Protein AF-A0A1G9EFW3-F1 (afdb_monomer_lite)

Organism: NCBI:txid633440

pLDDT: mean 70.44, std 19.55, range [28.95, 93.88]

Foldseek 3Di:
DDDPPVVVLVVVLVVLDQPPAPADWPQDDPQKTFQHDDPAWDWDDWDFDDDDPWTKIKTWTDDDFKIKMKMKTQCVPPDLCVCCCPPVVFAWDDDDDPPPDWDWTAGPVLQKIWTADPNRMIIMIGIDDPCSVVRVSRVSSIGGNDPPPPDDDDDDDD

Sequence (158 aa):
MGSNHIDDLRFIAGKLKPVNLTGAAGGHFEGLRIGYLPQGVTLWSTYTSQGGERDYRSRTWRADGKSITLTAEWLHGRPLTRWARQSLDLRLESPTPMHGEAAVHRSEDGSALVWKGRHGEGYALTAAGGLGDELDRVFAGLTPDVPGQLGGSPHGPG

Secondary structure (DSSP, 8-state):
----HHHHHHHHHHHS------SB--EEETTEEE--B-TT-EEEEEEEE-SSS--EEEEEEEETTEEEEEEEEE-TT--HHHHHHHHS---BSS----SSS--EEEBTTSSEEEEE-TTSEEEEEEEESS-GGGHHHHHHTEEE--TT----------

Radius of gyration: 16.97 Å; chains: 1; bounding box: 48×38×44 Å

Structure (mmCIF, N/CA/C/O backbone):
data_AF-A0A1G9EFW3-F1
#
_entry.id   AF-A0A1G9EFW3-F1
#
loop_
_atom_site.group_PDB
_atom_site.id
_atom_site.type_symbol
_atom_site.label_atom_id
_atom_site.label_alt_id
_atom_site.label_comp_id
_atom_site.label_asym_id
_atom_site.label_entity_id
_atom_site.label_seq_id
_atom_site.pdbx_PDB_ins_code
_atom_site.Cartn_x
_atom_site.Cartn_y
_atom_site.Cartn_z
_atom_site.occupancy
_atom_site.B_iso_or_equiv
_atom_site.auth_seq_id
_atom_site.auth_comp_id
_atom_site.auth_asym_id
_atom_site.auth_atom_id
_atom_site.pdbx_PDB_model_num
ATOM 1 N N . MET A 1 1 ? -1.640 -20.332 -29.984 1.00 34.09 1 MET A N 1
ATOM 2 C CA . MET A 1 1 ? -1.174 -21.224 -28.899 1.00 34.09 1 MET A CA 1
ATOM 3 C C . MET A 1 1 ? -0.859 -20.342 -27.705 1.00 34.09 1 MET A C 1
ATOM 5 O O . MET A 1 1 ? -0.043 -19.456 -27.861 1.00 34.09 1 MET A O 1
ATOM 9 N N . GLY A 1 2 ? -1.484 -20.423 -26.542 1.00 28.95 2 GLY A N 1
ATOM 10 C CA . GLY A 1 2 ? -2.542 -21.290 -26.045 1.00 28.95 2 GLY A CA 1
ATOM 11 C C . GLY A 1 2 ? -2.750 -20.898 -24.581 1.00 28.95 2 GLY A C 1
ATOM 12 O O . GLY A 1 2 ? -1.835 -21.055 -23.787 1.00 28.95 2 GLY A O 1
ATOM 13 N N . SER A 1 3 ? -3.886 -20.265 -24.297 1.00 38.00 3 SER A N 1
ATOM 14 C CA . SER A 1 3 ? -4.800 -20.449 -23.155 1.00 38.00 3 SER A CA 1
ATOM 15 C C . SER A 1 3 ? -4.312 -20.701 -21.712 1.00 38.00 3 SER A C 1
ATOM 17 O O . SER A 1 3 ? -5.168 -20.874 -20.859 1.00 38.00 3 SER A O 1
ATOM 19 N N . ASN A 1 4 ? -3.020 -20.649 -21.380 1.00 35.78 4 ASN A N 1
ATOM 20 C CA . ASN A 1 4 ? -2.514 -20.968 -20.031 1.00 35.78 4 ASN A CA 1
ATOM 21 C C . ASN A 1 4 ? -2.308 -19.733 -19.123 1.00 35.78 4 ASN A C 1
ATOM 23 O O . ASN A 1 4 ? -1.922 -19.868 -17.972 1.00 35.78 4 ASN A O 1
ATOM 27 N N . HIS A 1 5 ? -2.567 -18.514 -19.613 1.00 42.31 5 HIS A N 1
ATOM 28 C CA . HIS A 1 5 ? -2.186 -17.265 -18.928 1.00 42.31 5 HIS A CA 1
ATOM 29 C C . HIS A 1 5 ? -3.228 -16.676 -17.962 1.00 42.31 5 HIS A C 1
ATOM 31 O O . HIS A 1 5 ? -2.892 -15.814 -17.151 1.00 42.31 5 HIS A O 1
ATOM 37 N N . ILE A 1 6 ? -4.488 -17.111 -18.050 1.00 35.28 6 ILE A N 1
ATOM 38 C CA . ILE A 1 6 ? -5.572 -16.676 -17.150 1.00 35.28 6 ILE A CA 1
ATOM 39 C C . ILE A 1 6 ? -5.635 -17.548 -15.891 1.00 35.28 6 ILE A C 1
ATOM 41 O O . ILE A 1 6 ? -5.992 -17.053 -14.820 1.00 35.28 6 ILE A O 1
ATOM 45 N N . ASP A 1 7 ? -5.242 -18.818 -15.990 1.00 35.69 7 ASP A N 1
ATOM 46 C CA . ASP A 1 7 ? -5.292 -19.740 -14.857 1.00 35.69 7 ASP A CA 1
ATOM 47 C C . ASP A 1 7 ? -4.176 -19.489 -13.824 1.00 35.69 7 ASP A C 1
ATOM 49 O O . ASP A 1 7 ? -4.394 -19.725 -12.639 1.00 35.69 7 ASP A O 1
ATOM 53 N N . ASP A 1 8 ? -3.056 -18.859 -14.203 1.00 41.44 8 ASP A N 1
ATOM 54 C CA . ASP A 1 8 ? -1.987 -18.476 -13.261 1.00 41.44 8 ASP A CA 1
ATOM 55 C C . ASP A 1 8 ? -2.372 -17.285 -12.362 1.00 41.44 8 ASP A C 1
ATOM 57 O O . ASP A 1 8 ? -2.097 -17.277 -11.160 1.00 41.44 8 ASP A O 1
ATOM 61 N N . LEU A 1 9 ? -3.094 -16.293 -12.899 1.00 36.31 9 LEU A N 1
ATOM 62 C CA . LEU A 1 9 ? -3.670 -15.213 -12.084 1.00 36.31 9 LEU A CA 1
ATOM 63 C C . LEU A 1 9 ? -4.807 -15.731 -11.195 1.00 36.31 9 LEU A C 1
ATOM 65 O O . LEU A 1 9 ? -4.965 -15.260 -10.070 1.00 36.31 9 LEU A O 1
ATOM 69 N N . ARG A 1 10 ? -5.558 -16.741 -11.659 1.00 37.91 10 ARG A N 1
ATOM 70 C CA . ARG A 1 10 ? -6.521 -17.488 -10.837 1.00 37.91 10 ARG A CA 1
ATOM 71 C C . ARG A 1 10 ? -5.852 -18.364 -9.784 1.00 37.91 10 ARG A C 1
ATOM 73 O O . ARG A 1 10 ? -6.487 -18.615 -8.772 1.00 37.91 10 ARG A O 1
ATOM 80 N N . PHE A 1 11 ? -4.612 -18.811 -9.960 1.00 38.09 11 PHE A N 1
ATOM 81 C CA . PHE A 1 11 ? -3.880 -19.550 -8.928 1.00 38.09 11 PHE A CA 1
ATOM 82 C C . PHE A 1 11 ? -3.464 -18.625 -7.777 1.00 38.09 11 PHE A C 1
ATOM 84 O O . PHE A 1 11 ? -3.662 -18.963 -6.610 1.00 38.09 11 PHE A O 1
ATOM 91 N N . ILE A 1 12 ? -2.994 -17.414 -8.097 1.00 41.12 12 ILE A N 1
ATOM 92 C CA . ILE A 1 12 ? -2.697 -16.368 -7.105 1.00 41.12 12 ILE A CA 1
ATOM 93 C C . ILE A 1 12 ? -3.998 -15.885 -6.439 1.00 41.12 12 ILE A C 1
ATOM 95 O O . ILE A 1 12 ? -4.104 -15.894 -5.216 1.00 41.12 12 ILE A O 1
ATOM 99 N N . ALA A 1 13 ? -5.034 -15.565 -7.221 1.00 38.53 13 ALA A N 1
ATOM 100 C CA . ALA A 1 13 ? -6.341 -15.146 -6.702 1.00 38.53 13 ALA A CA 1
ATOM 101 C C . ALA A 1 13 ? -7.130 -16.281 -6.011 1.00 38.53 13 ALA A C 1
ATOM 103 O O . ALA A 1 13 ? -7.953 -16.025 -5.143 1.00 38.53 13 ALA A O 1
ATOM 104 N N . GLY A 1 14 ? -6.887 -17.543 -6.364 1.00 34.31 14 GLY A N 1
ATOM 105 C CA . GLY A 1 14 ? -7.556 -18.729 -5.816 1.00 34.31 14 GLY A CA 1
ATOM 106 C C . GLY A 1 14 ? -6.941 -19.223 -4.507 1.00 34.31 14 GLY A C 1
ATOM 107 O O . GLY A 1 14 ? -7.641 -19.834 -3.698 1.00 34.31 14 GLY A O 1
ATOM 108 N N . LYS A 1 15 ? -5.662 -18.905 -4.258 1.00 34.03 15 LYS A N 1
ATOM 109 C CA . LYS A 1 15 ? -5.047 -18.985 -2.923 1.00 34.03 15 LYS A CA 1
ATOM 110 C C . LYS A 1 15 ? -5.469 -17.822 -2.017 1.00 34.03 15 LYS A C 1
ATOM 112 O O . LYS A 1 15 ? -5.493 -17.982 -0.802 1.00 34.03 15 LYS A O 1
ATOM 117 N N . LEU A 1 16 ? -5.867 -16.693 -2.601 1.00 37.88 16 LEU A N 1
ATOM 118 C CA . LEU A 1 16 ? -6.446 -15.532 -1.922 1.00 37.88 16 LEU A CA 1
ATOM 119 C C . LEU A 1 16 ? -7.978 -15.639 -1.908 1.00 37.88 16 LEU A C 1
ATOM 121 O O . LEU A 1 16 ? -8.678 -14.826 -2.507 1.00 37.88 16 LEU A O 1
ATOM 125 N N . LYS A 1 17 ? -8.538 -16.669 -1.258 1.00 32.03 17 LYS A N 1
ATOM 126 C CA . LYS A 1 17 ? -9.996 -16.700 -1.068 1.00 32.03 17 LYS A CA 1
ATOM 127 C C . LYS A 1 17 ? -10.412 -15.436 -0.301 1.00 32.03 17 LYS A C 1
ATOM 129 O O . LYS A 1 17 ? -9.908 -15.241 0.806 1.00 32.03 17 LYS A O 1
ATOM 134 N N . PRO A 1 18 ? -11.337 -14.609 -0.828 1.00 37.34 18 PRO A N 1
ATOM 135 C CA . PRO A 1 18 ? -11.897 -13.515 -0.058 1.00 37.34 18 PRO A CA 1
ATOM 136 C C . PRO A 1 18 ? -12.618 -14.122 1.144 1.00 37.34 18 PRO A C 1
ATOM 138 O O . PRO A 1 18 ? -13.651 -14.780 1.011 1.00 37.34 18 PRO A O 1
ATOM 141 N N . VAL A 1 19 ? -12.036 -13.949 2.325 1.00 38.84 19 VAL A N 1
ATOM 142 C CA . VAL A 1 19 ? -12.670 -14.309 3.590 1.00 38.84 19 VAL A CA 1
ATOM 143 C C . VAL A 1 19 ? -13.760 -13.279 3.816 1.00 38.84 19 VAL A C 1
ATOM 145 O O . VAL A 1 19 ? -13.405 -12.209 4.271 1.00 38.84 19 VAL A O 1
ATOM 148 N N . ASN A 1 20 ? -15.019 -13.559 3.438 1.00 37.09 20 ASN A N 1
ATOM 149 C CA . ASN A 1 20 ? -16.230 -12.758 3.725 1.00 37.09 20 ASN A CA 1
ATOM 150 C C . ASN A 1 20 ? -15.923 -11.396 4.383 1.00 37.09 20 ASN A C 1
ATOM 152 O O . ASN A 1 20 ? -16.047 -11.228 5.596 1.00 37.09 20 ASN A O 1
ATOM 156 N N . LEU A 1 21 ? -15.403 -10.456 3.587 1.00 48.03 21 LEU A N 1
ATOM 157 C CA . LEU A 1 21 ? -14.853 -9.212 4.110 1.00 48.03 21 LEU A CA 1
ATOM 158 C C . LEU A 1 21 ? -16.032 -8.260 4.314 1.00 48.03 21 LEU A C 1
ATOM 160 O O . LEU A 1 21 ? -16.500 -7.629 3.369 1.00 48.03 21 LEU A O 1
ATOM 164 N N . THR A 1 22 ? -16.559 -8.182 5.535 1.00 46.19 22 THR A N 1
ATOM 165 C CA . THR A 1 22 ? -17.539 -7.160 5.924 1.00 46.19 22 THR A CA 1
ATOM 166 C C . THR A 1 22 ? -16.838 -5.801 5.996 1.00 46.19 22 THR A C 1
ATOM 168 O O . THR A 1 22 ? -16.336 -5.410 7.046 1.00 46.19 22 THR A O 1
ATOM 171 N N . GLY A 1 23 ? -16.760 -5.098 4.864 1.00 51.44 23 GLY A N 1
ATOM 172 C CA . GLY A 1 23 ? -16.189 -3.754 4.730 1.00 51.44 23 GLY A CA 1
ATOM 173 C C . GLY A 1 23 ? -16.619 -3.084 3.422 1.00 51.44 23 GLY A C 1
ATOM 174 O O . GLY A 1 23 ? -17.259 -3.710 2.577 1.00 51.44 23 GLY A O 1
ATOM 175 N N . ALA A 1 24 ? -16.305 -1.798 3.258 1.00 57.44 24 ALA A N 1
ATOM 176 C CA . ALA A 1 24 ? -16.641 -1.051 2.044 1.00 57.44 24 ALA A CA 1
ATOM 177 C C . ALA A 1 24 ? -15.570 -1.244 0.954 1.00 57.44 24 ALA A C 1
ATOM 179 O O . ALA A 1 24 ? -14.383 -1.371 1.256 1.00 57.44 24 ALA A O 1
ATOM 180 N N . ALA A 1 25 ? -15.974 -1.225 -0.320 1.00 65.88 25 ALA A N 1
ATOM 181 C CA . ALA A 1 25 ? -15.030 -1.236 -1.435 1.00 65.88 25 ALA A CA 1
ATOM 182 C C . ALA A 1 25 ? -14.275 0.105 -1.514 1.00 65.88 25 ALA A C 1
ATOM 184 O O . ALA A 1 25 ? -14.886 1.173 -1.510 1.00 65.88 25 ALA A O 1
ATOM 185 N N . GLY A 1 26 ? -12.946 0.053 -1.626 1.00 63.19 26 GLY A N 1
ATOM 186 C CA . GLY A 1 26 ? -12.069 1.228 -1.724 1.00 63.19 26 G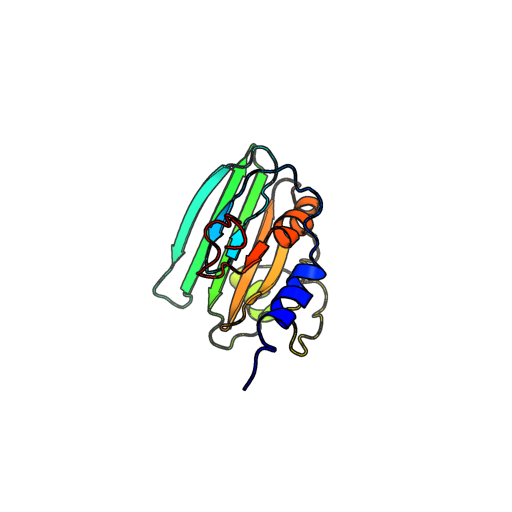LY A CA 1
ATOM 187 C C . GLY A 1 26 ? -11.883 1.780 -3.142 1.00 63.19 26 GLY A C 1
ATOM 188 O O . GLY A 1 26 ? -11.138 2.744 -3.338 1.00 63.19 26 GLY A O 1
ATOM 189 N N . GLY A 1 27 ? -12.545 1.172 -4.131 1.00 80.25 27 GLY A N 1
ATOM 190 C CA . GLY A 1 27 ? -12.466 1.549 -5.543 1.00 80.25 27 GLY A CA 1
ATOM 191 C C . GLY A 1 27 ? -11.212 1.017 -6.246 1.00 80.25 27 GLY A C 1
ATOM 192 O O . GLY A 1 27 ? -10.674 -0.022 -5.871 1.00 80.25 27 GLY A O 1
ATOM 193 N N . HIS A 1 28 ? -10.766 1.729 -7.283 1.00 83.00 28 HIS A N 1
ATOM 194 C CA . HIS A 1 28 ? -9.670 1.322 -8.173 1.00 83.00 28 HIS A CA 1
ATOM 195 C C . HIS A 1 28 ? -8.456 2.252 -8.029 1.00 83.00 28 HIS A C 1
ATOM 197 O O . HIS A 1 28 ? -8.627 3.475 -7.987 1.00 83.00 28 HIS A O 1
ATOM 203 N N . PHE A 1 29 ? -7.244 1.704 -7.948 1.00 81.94 29 PHE A N 1
ATOM 204 C CA . PHE A 1 29 ? -5.989 2.438 -7.769 1.00 81.94 29 PHE A CA 1
ATOM 205 C C . PHE A 1 29 ? -4.838 1.728 -8.492 1.00 81.94 29 PHE A C 1
ATOM 207 O O . PHE A 1 29 ? -4.515 0.600 -8.140 1.00 81.94 29 PHE A O 1
ATOM 214 N N . GLU A 1 30 ? -4.218 2.381 -9.482 1.00 80.19 30 GLU A N 1
ATOM 215 C CA . GLU A 1 30 ? -3.018 1.881 -10.185 1.00 80.19 30 GLU A CA 1
ATOM 216 C C . GLU A 1 30 ? -3.105 0.405 -10.611 1.00 80.19 30 GLU A C 1
ATOM 218 O O . GLU A 1 30 ? -2.237 -0.406 -10.289 1.00 80.19 30 GLU A O 1
ATOM 223 N N . GLY A 1 31 ? -4.198 0.039 -11.291 1.00 74.69 31 GLY A N 1
ATOM 224 C CA . GLY A 1 31 ? -4.416 -1.332 -11.759 1.00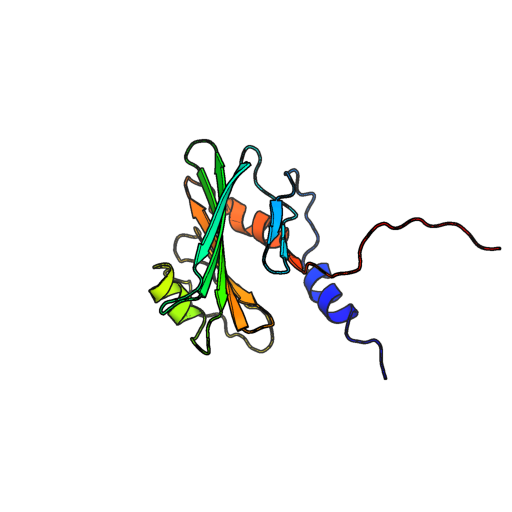 74.69 31 GLY A CA 1
ATOM 225 C C . GLY A 1 31 ? -4.784 -2.331 -10.656 1.00 74.69 31 GLY A C 1
ATOM 226 O O . GLY A 1 31 ? -4.737 -3.537 -10.890 1.00 74.69 31 GLY A O 1
ATOM 227 N N . LEU A 1 32 ? -5.151 -1.858 -9.461 1.00 79.62 32 LEU A N 1
ATOM 228 C CA . LEU A 1 32 ? -5.660 -2.665 -8.354 1.00 79.62 32 LEU A CA 1
ATOM 229 C C . LEU A 1 32 ? -7.090 -2.255 -8.000 1.00 79.62 32 LEU A C 1
ATOM 231 O O . LEU A 1 32 ? -7.390 -1.078 -7.809 1.00 79.62 32 LEU A O 1
ATOM 235 N N . ARG A 1 33 ? -7.965 -3.239 -7.826 1.00 83.56 33 ARG A N 1
ATOM 236 C CA . ARG A 1 33 ? -9.269 -3.092 -7.184 1.00 83.56 33 ARG A CA 1
ATOM 237 C C . ARG A 1 33 ? -9.133 -3.379 -5.691 1.00 83.56 33 ARG A C 1
ATOM 239 O O . ARG A 1 33 ? -8.641 -4.438 -5.302 1.00 83.56 33 ARG A O 1
ATOM 246 N N . ILE A 1 34 ? -9.623 -2.459 -4.868 1.00 84.81 34 ILE A N 1
ATOM 247 C CA . ILE A 1 34 ? -9.583 -2.521 -3.405 1.00 84.81 34 ILE A CA 1
ATOM 248 C C . ILE A 1 34 ? -10.929 -3.047 -2.903 1.00 84.81 34 ILE A C 1
ATOM 250 O O . ILE A 1 34 ? -11.914 -2.311 -2.826 1.00 84.81 34 ILE A O 1
ATOM 254 N N . GLY A 1 35 ? -10.984 -4.341 -2.601 1.00 81.50 35 GLY A N 1
ATOM 255 C CA . GLY A 1 35 ? -12.210 -5.038 -2.207 1.00 81.50 35 GLY A CA 1
ATOM 256 C C . GLY A 1 35 ? -12.610 -4.876 -0.740 1.00 81.50 35 GLY A C 1
ATOM 257 O O . GLY A 1 35 ? -13.752 -5.175 -0.408 1.00 81.50 35 GLY A O 1
ATOM 258 N N . TYR A 1 36 ? -11.706 -4.407 0.124 1.00 84.50 36 TYR A N 1
ATOM 259 C CA . TYR A 1 36 ? -11.979 -4.206 1.547 1.00 84.50 36 TYR A CA 1
ATOM 260 C C . TYR A 1 36 ? -11.250 -2.989 2.094 1.00 84.50 36 TYR A C 1
ATOM 262 O O . TYR A 1 36 ? -10.066 -2.776 1.833 1.00 84.50 36 TYR A O 1
ATOM 270 N N . LEU A 1 37 ? -11.976 -2.241 2.912 1.00 82.38 37 LEU A N 1
ATOM 271 C CA . LEU A 1 37 ? -11.465 -1.249 3.836 1.00 82.38 37 LEU A CA 1
ATOM 272 C C . LEU A 1 37 ? -12.156 -1.452 5.191 1.00 82.38 37 LEU A C 1
ATOM 274 O O . LEU A 1 37 ? -13.345 -1.800 5.205 1.00 82.38 37 LEU A O 1
ATOM 278 N N . PRO A 1 38 ? -11.456 -1.208 6.316 1.00 81.69 38 PRO A N 1
ATOM 279 C CA . PRO A 1 38 ? -12.060 -1.289 7.638 1.00 81.69 38 PRO A CA 1
ATOM 280 C C . PRO A 1 38 ? -13.296 -0.402 7.762 1.00 81.69 38 PRO A C 1
ATOM 282 O O . PRO A 1 38 ? -13.415 0.646 7.125 1.00 81.69 38 PRO A O 1
ATOM 285 N N . GLN A 1 39 ? -14.228 -0.804 8.619 1.00 77.44 39 GLN A N 1
ATOM 286 C CA . GLN A 1 39 ? -15.433 -0.020 8.840 1.00 77.44 39 GLN A CA 1
ATOM 287 C C . GLN A 1 39 ? -15.091 1.394 9.333 1.00 77.44 39 GLN A C 1
ATOM 289 O O . GLN A 1 39 ? -14.216 1.589 10.175 1.00 77.44 39 GLN A O 1
ATOM 294 N N . GLY A 1 40 ? -15.801 2.385 8.796 1.00 72.75 40 GLY A N 1
ATOM 295 C CA . GLY A 1 40 ? -15.667 3.783 9.192 1.00 72.75 40 GLY A CA 1
ATOM 296 C C . GLY A 1 40 ? -14.586 4.553 8.440 1.00 72.75 40 GLY A C 1
ATOM 297 O O . GLY A 1 40 ? -14.729 5.767 8.330 1.00 72.75 40 GLY A O 1
ATOM 298 N N . VAL A 1 41 ? -13.566 3.904 7.853 1.00 78.38 41 VAL A N 1
ATOM 299 C CA . VAL A 1 41 ? -12.586 4.649 7.045 1.00 78.38 41 VAL A CA 1
ATOM 300 C C . VAL A 1 41 ? -13.212 5.124 5.738 1.00 78.38 41 VAL A C 1
ATOM 302 O O . VAL A 1 41 ? -13.872 4.373 5.021 1.00 78.38 41 VAL A O 1
ATOM 305 N N . THR A 1 42 ? -12.990 6.392 5.415 1.00 78.69 42 THR A N 1
ATOM 306 C CA . THR A 1 42 ? -13.486 7.019 4.186 1.00 78.69 42 THR A CA 1
ATOM 307 C C . THR A 1 42 ? -12.335 7.615 3.404 1.00 78.69 42 THR A C 1
ATOM 309 O O . THR A 1 42 ? -11.272 7.896 3.963 1.00 78.69 42 THR A O 1
ATOM 312 N N . LEU A 1 43 ? -12.515 7.757 2.089 1.00 84.00 43 LEU A N 1
ATOM 313 C CA . LEU A 1 43 ? -11.497 8.353 1.234 1.00 84.00 43 LEU A CA 1
ATOM 314 C C . LEU A 1 43 ? -11.231 9.785 1.701 1.00 84.00 43 LEU A C 1
ATOM 316 O O . LEU A 1 43 ? -12.127 10.621 1.688 1.00 84.00 43 LEU A O 1
ATOM 320 N N . TRP A 1 44 ? -9.988 10.045 2.089 1.00 81.69 44 TRP A N 1
ATOM 321 C CA . TRP A 1 44 ? -9.556 11.349 2.570 1.00 81.69 44 TRP A CA 1
ATOM 322 C C . TRP A 1 44 ? -8.816 12.127 1.487 1.00 81.69 44 TRP A C 1
ATOM 324 O O . TRP A 1 44 ? -9.099 13.297 1.247 1.00 81.69 44 TRP A O 1
ATOM 334 N N . SER A 1 45 ? -7.864 11.480 0.812 1.00 80.94 45 SER A N 1
ATOM 335 C CA . SER A 1 45 ? -7.038 12.144 -0.194 1.00 80.94 45 SER A CA 1
ATOM 336 C C . SER A 1 45 ? -6.517 11.180 -1.248 1.00 80.94 45 SER A C 1
ATOM 338 O O . SER A 1 45 ? -6.232 10.017 -0.968 1.00 80.94 45 SER A O 1
ATOM 340 N N . THR A 1 46 ? -6.335 11.695 -2.460 1.00 87.00 46 THR A N 1
ATOM 341 C CA . THR A 1 46 ? -5.488 11.089 -3.492 1.00 87.00 46 THR A CA 1
ATOM 342 C C . THR A 1 46 ? -4.398 12.097 -3.829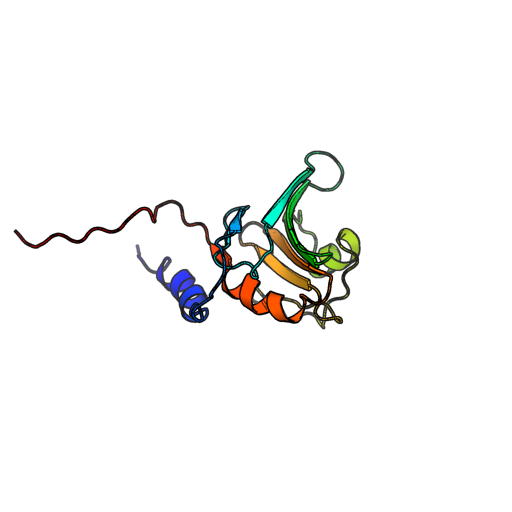 1.00 87.00 46 THR A C 1
ATOM 344 O O . THR A 1 46 ? -4.694 13.275 -4.015 1.00 87.00 46 THR A O 1
ATOM 347 N N . TYR A 1 47 ? -3.149 11.650 -3.871 1.00 82.19 47 TYR A N 1
ATOM 348 C CA . TYR A 1 47 ? -1.998 12.485 -4.181 1.00 82.19 47 TYR A CA 1
ATOM 349 C C . TYR A 1 47 ? -1.215 11.883 -5.344 1.00 82.19 47 TYR A C 1
ATOM 351 O O . TYR A 1 47 ? -1.131 10.667 -5.506 1.00 82.19 47 TYR A O 1
ATOM 359 N N . THR A 1 48 ? -0.672 12.743 -6.194 1.00 83.38 48 THR A N 1
ATOM 360 C CA . THR A 1 48 ? 0.143 12.356 -7.343 1.00 83.38 48 THR A CA 1
ATOM 361 C C . THR A 1 48 ? 1.308 13.321 -7.428 1.00 83.38 48 THR A C 1
ATOM 363 O O . THR A 1 48 ? 1.106 14.525 -7.557 1.00 83.38 48 THR A O 1
ATOM 366 N N . SER A 1 49 ? 2.517 12.782 -7.349 1.00 78.88 49 SER A N 1
ATOM 367 C CA . SER A 1 49 ? 3.753 13.491 -7.639 1.00 78.88 49 SER A CA 1
ATOM 368 C C . SER A 1 49 ? 4.258 12.992 -8.985 1.00 78.88 49 SER A C 1
ATOM 370 O O . SER A 1 49 ? 4.488 11.795 -9.157 1.00 78.88 49 SER A O 1
ATOM 372 N N . GLN A 1 50 ? 4.333 13.906 -9.949 1.00 71.06 50 GLN A N 1
ATOM 373 C CA . GLN A 1 50 ? 4.895 13.673 -11.275 1.00 71.06 50 GLN A CA 1
ATOM 374 C C . GLN A 1 50 ? 5.893 14.793 -11.553 1.00 71.06 50 GLN A C 1
ATOM 376 O O . GLN A 1 50 ? 5.527 15.968 -11.483 1.00 71.06 50 GLN A O 1
ATOM 381 N N . GLY A 1 51 ? 7.136 14.426 -11.855 1.00 55.50 51 GLY A N 1
ATOM 382 C CA . GLY A 1 51 ? 8.234 15.369 -12.063 1.00 55.50 51 GLY A CA 1
ATOM 383 C C . GLY A 1 51 ? 9.050 15.634 -10.793 1.00 55.50 51 GLY A C 1
ATOM 384 O O . GLY A 1 51 ? 8.531 16.066 -9.766 1.00 55.50 51 GLY A O 1
ATOM 385 N N . GLY A 1 52 ? 10.357 15.370 -10.883 1.00 62.22 52 GLY A N 1
ATOM 386 C CA . GLY A 1 52 ? 11.318 15.382 -9.775 1.00 62.22 52 GLY A CA 1
ATOM 387 C C . GLY A 1 52 ? 12.204 14.131 -9.810 1.00 62.22 52 GLY A C 1
ATOM 388 O O . GLY A 1 52 ? 12.324 13.487 -10.848 1.00 62.22 52 GLY A O 1
ATOM 389 N N . GLU A 1 53 ? 12.811 13.754 -8.680 1.00 66.00 53 GLU A N 1
ATOM 390 C CA . GLU A 1 53 ? 13.574 12.493 -8.558 1.00 66.00 53 GLU A CA 1
ATOM 391 C C . GLU A 1 53 ? 12.680 11.242 -8.397 1.00 66.00 53 GLU A C 1
ATOM 393 O O . GLU A 1 53 ? 13.189 10.116 -8.405 1.00 66.00 53 GLU A O 1
ATOM 398 N N . ARG A 1 54 ? 11.364 11.409 -8.182 1.00 72.19 54 ARG A N 1
ATOM 399 C CA . ARG A 1 54 ? 10.429 10.322 -7.839 1.00 72.19 54 ARG A CA 1
ATOM 400 C C . ARG A 1 54 ? 9.029 10.573 -8.402 1.00 72.19 54 ARG A C 1
ATOM 402 O O . ARG A 1 54 ? 8.415 11.578 -8.060 1.00 72.19 54 ARG A O 1
ATOM 409 N N . ASP A 1 55 ? 8.506 9.607 -9.157 1.00 82.00 55 ASP A N 1
ATOM 410 C CA . ASP A 1 55 ? 7.115 9.588 -9.619 1.00 82.00 55 ASP A CA 1
ATOM 411 C C . ASP A 1 55 ? 6.300 8.604 -8.775 1.00 82.00 55 ASP A C 1
ATOM 413 O O . ASP A 1 55 ? 6.476 7.385 -8.866 1.00 82.00 55 ASP A O 1
ATOM 417 N N . TYR A 1 56 ? 5.398 9.124 -7.942 1.00 87.19 56 TYR A N 1
ATOM 418 C CA . TYR A 1 56 ? 4.573 8.291 -7.070 1.00 87.19 56 TYR A CA 1
ATOM 419 C C . TYR A 1 56 ? 3.144 8.801 -6.953 1.00 87.19 56 TYR A C 1
ATOM 421 O O . TYR A 1 56 ? 2.836 9.984 -7.112 1.00 87.19 56 TYR A O 1
ATOM 429 N N . ARG A 1 57 ? 2.249 7.874 -6.641 1.00 88.12 57 ARG A N 1
ATOM 430 C CA . ARG A 1 57 ? 0.839 8.138 -6.387 1.00 88.12 57 ARG A CA 1
ATOM 431 C C . ARG A 1 57 ? 0.462 7.509 -5.068 1.00 88.12 57 ARG A C 1
ATOM 433 O O . ARG A 1 57 ? 0.963 6.443 -4.720 1.00 88.12 57 ARG A O 1
ATOM 440 N N . SER A 1 58 ? -0.424 8.154 -4.332 1.00 90.75 58 SER A N 1
ATOM 441 C CA . SER A 1 58 ? -0.950 7.592 -3.100 1.00 90.75 58 SER A CA 1
ATOM 442 C C . SER A 1 58 ? -2.430 7.875 -2.938 1.00 90.75 58 SER A C 1
ATOM 444 O O . SER A 1 58 ? -2.978 8.846 -3.466 1.00 90.75 58 SER A O 1
ATOM 446 N N . ARG A 1 59 ? -3.089 6.997 -2.195 1.00 92.38 59 ARG A N 1
ATOM 447 C CA . ARG A 1 59 ? -4.469 7.161 -1.770 1.00 92.38 59 ARG A CA 1
ATOM 448 C C . ARG A 1 59 ? -4.573 6.853 -0.290 1.00 92.38 59 ARG A C 1
ATOM 450 O O . ARG A 1 59 ? -4.082 5.822 0.160 1.00 92.38 59 ARG A O 1
ATOM 457 N N . THR A 1 60 ? -5.219 7.746 0.447 1.00 89.56 60 THR A N 1
ATOM 458 C CA . THR A 1 60 ? -5.349 7.657 1.899 1.00 89.56 60 THR A CA 1
ATOM 459 C C . THR A 1 60 ? -6.814 7.631 2.299 1.00 89.56 60 THR A C 1
ATOM 461 O O . THR A 1 60 ? -7.599 8.483 1.876 1.00 89.56 60 THR A O 1
ATOM 464 N N . TRP A 1 61 ? -7.155 6.689 3.172 1.00 91.88 61 TRP A N 1
ATOM 465 C CA . TRP A 1 61 ? -8.436 6.597 3.861 1.00 91.88 61 TRP A CA 1
ATOM 466 C C . TRP A 1 61 ? -8.245 6.882 5.346 1.00 91.88 61 TRP A C 1
ATOM 468 O O . TRP A 1 61 ? -7.234 6.474 5.922 1.00 91.88 61 TRP A O 1
ATOM 478 N N . ARG A 1 62 ? -9.187 7.594 5.973 1.00 87.62 62 ARG A N 1
ATOM 479 C CA . ARG A 1 62 ? -9.098 7.985 7.390 1.00 87.62 62 ARG A CA 1
ATOM 480 C C . ARG A 1 62 ? -10.422 7.851 8.130 1.00 87.62 62 ARG A C 1
ATOM 482 O O . ARG A 1 62 ? -11.483 7.983 7.526 1.00 87.62 62 ARG A O 1
ATOM 489 N N . ALA A 1 63 ? -10.316 7.623 9.438 1.00 82.44 63 ALA A N 1
ATOM 490 C CA . ALA A 1 63 ? -11.383 7.765 10.429 1.00 82.44 63 ALA A CA 1
ATOM 491 C C . ALA A 1 63 ? -10.779 7.861 11.831 1.00 82.44 63 ALA A C 1
ATOM 493 O O . ALA A 1 63 ? -9.877 7.091 12.140 1.00 82.44 63 ALA A O 1
ATOM 494 N N . ASP A 1 64 ? -11.267 8.774 12.673 1.00 84.00 64 ASP A N 1
ATOM 495 C CA . ASP A 1 64 ? -10.960 8.831 14.113 1.00 84.00 64 ASP A CA 1
ATOM 496 C C . ASP A 1 64 ? -9.468 8.692 14.471 1.00 84.00 64 ASP A C 1
ATOM 498 O O . ASP A 1 64 ? -9.070 7.875 15.300 1.00 84.00 64 ASP A O 1
ATOM 502 N N . GLY A 1 65 ? -8.606 9.460 13.795 1.00 82.06 65 GLY A N 1
ATOM 503 C CA . GLY A 1 65 ? -7.150 9.421 14.012 1.00 82.06 65 GLY A CA 1
ATOM 504 C C . GLY A 1 65 ? -6.443 8.181 13.447 1.00 82.06 65 GLY A C 1
ATOM 505 O O . GLY A 1 65 ? -5.219 8.088 13.514 1.00 82.06 65 GLY A O 1
ATOM 506 N N . LYS A 1 66 ? -7.187 7.254 12.843 1.00 87.19 66 LYS A N 1
ATOM 507 C CA . LYS A 1 66 ? -6.677 6.087 12.126 1.00 87.19 66 LYS A CA 1
ATOM 508 C C . LYS A 1 66 ? -6.575 6.385 10.641 1.00 87.19 66 LYS A C 1
ATOM 510 O O . LYS A 1 66 ? -7.383 7.131 10.077 1.00 87.19 66 LYS A O 1
ATOM 515 N N . SER A 1 67 ? -5.599 5.773 9.982 1.00 88.75 67 SER A N 1
ATOM 516 C CA . SER A 1 67 ? -5.447 5.922 8.539 1.00 88.75 67 SER A CA 1
ATOM 517 C C . SER A 1 67 ? -4.868 4.693 7.875 1.00 88.75 67 SER A C 1
ATOM 519 O O . SER A 1 67 ? -4.002 4.041 8.451 1.00 88.75 67 SER A O 1
ATOM 521 N N . ILE A 1 68 ? -5.284 4.459 6.634 1.00 92.06 68 ILE A N 1
ATOM 522 C CA . ILE A 1 68 ? -4.661 3.511 5.713 1.00 92.06 68 ILE A 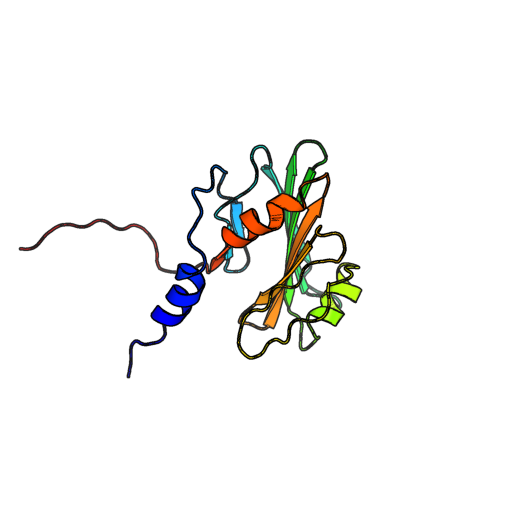CA 1
ATOM 523 C C . ILE A 1 68 ? -4.205 4.285 4.489 1.00 92.06 68 ILE A C 1
ATOM 525 O O . ILE A 1 68 ? -4.974 5.080 3.952 1.00 92.06 68 ILE A O 1
ATOM 529 N N . THR A 1 69 ? -2.973 4.067 4.042 1.00 93.88 69 THR A N 1
ATOM 530 C CA . THR A 1 69 ? -2.451 4.672 2.814 1.00 93.88 69 THR A CA 1
ATOM 531 C C . THR A 1 69 ? -1.904 3.597 1.896 1.00 93.88 69 THR A C 1
ATOM 533 O O . THR A 1 69 ? -1.078 2.792 2.309 1.00 93.88 69 THR A O 1
ATOM 536 N N . LEU A 1 70 ? -2.351 3.603 0.643 1.00 92.38 70 LEU A N 1
ATOM 537 C CA . LEU A 1 70 ? -1.771 2.809 -0.431 1.00 92.38 70 LEU A CA 1
ATOM 538 C C . LEU A 1 70 ? -0.936 3.731 -1.316 1.00 92.38 70 LEU A C 1
ATOM 540 O O . LEU A 1 70 ? -1.463 4.697 -1.865 1.00 92.38 70 LEU A O 1
ATOM 544 N N . THR A 1 71 ? 0.350 3.431 -1.452 1.00 91.88 71 THR A N 1
ATOM 545 C CA . THR A 1 71 ? 1.311 4.169 -2.275 1.00 91.88 71 THR A CA 1
ATOM 546 C C . THR A 1 71 ? 1.822 3.265 -3.387 1.00 91.88 71 THR A C 1
ATOM 548 O O . THR A 1 71 ? 2.145 2.109 -3.127 1.00 91.88 71 THR A O 1
ATOM 551 N N . ALA A 1 72 ? 1.920 3.796 -4.601 1.00 89.38 72 ALA A N 1
ATOM 552 C CA . ALA A 1 72 ? 2.548 3.164 -5.754 1.00 89.38 72 ALA A CA 1
ATOM 553 C C . ALA A 1 72 ? 3.637 4.087 -6.312 1.00 89.38 72 ALA A C 1
ATOM 555 O O . ALA A 1 72 ? 3.400 5.280 -6.501 1.00 89.38 72 ALA A O 1
ATOM 556 N N . GLU A 1 73 ? 4.819 3.544 -6.584 1.00 87.81 73 GLU A N 1
ATOM 557 C CA . GLU A 1 73 ? 5.935 4.271 -7.197 1.00 87.81 73 GLU A CA 1
ATOM 558 C C . GLU A 1 73 ? 6.634 3.402 -8.236 1.00 87.81 73 GLU A C 1
ATOM 560 O O . GLU A 1 73 ? 6.898 2.224 -7.995 1.00 87.81 73 GLU A O 1
ATOM 565 N N . TRP A 1 74 ? 7.004 3.985 -9.374 1.00 85.50 74 TRP A N 1
ATOM 566 C CA . TRP A 1 74 ? 7.855 3.293 -10.335 1.00 85.50 74 TRP A CA 1
ATOM 567 C C . TRP A 1 74 ? 9.282 3.219 -9.792 1.00 85.50 74 TRP A C 1
ATOM 569 O O . TRP A 1 74 ? 9.936 4.222 -9.502 1.00 85.50 74 TRP A O 1
ATOM 579 N N . LEU A 1 75 ? 9.800 2.000 -9.627 1.00 78.69 75 LEU A N 1
ATOM 580 C CA . LEU A 1 75 ? 11.085 1.825 -8.953 1.00 78.69 75 LEU A CA 1
ATOM 581 C C . LEU A 1 75 ? 12.277 2.252 -9.819 1.00 78.69 75 LEU A C 1
ATOM 583 O O . LEU A 1 75 ? 13.352 2.482 -9.271 1.00 78.69 75 LEU A O 1
ATOM 587 N N . HIS A 1 76 ? 12.112 2.360 -11.144 1.00 80.00 76 HIS A N 1
ATOM 588 C CA . HIS A 1 76 ? 13.175 2.700 -12.105 1.00 80.00 76 HIS A CA 1
ATOM 589 C C . HIS A 1 76 ? 14.460 1.874 -11.898 1.00 80.00 76 HIS A C 1
ATOM 591 O O . HIS A 1 76 ? 15.571 2.394 -11.874 1.00 80.00 76 HIS A O 1
ATOM 597 N N . GLY A 1 77 ? 14.307 0.563 -11.681 1.00 73.81 77 GLY A N 1
ATOM 598 C CA . GLY A 1 77 ? 15.428 -0.355 -11.436 1.00 73.81 77 GLY A CA 1
ATOM 599 C C . GLY A 1 77 ? 15.959 -0.368 -9.996 1.00 73.81 77 GLY A C 1
ATOM 600 O O . GLY A 1 77 ? 16.835 -1.175 -9.685 1.00 73.81 77 GLY A O 1
ATOM 601 N N . ARG A 1 78 ? 15.424 0.458 -9.084 1.00 78.25 78 ARG A N 1
ATOM 602 C CA . ARG A 1 78 ? 15.773 0.396 -7.657 1.00 78.25 78 ARG A CA 1
ATOM 603 C C . ARG A 1 78 ? 15.228 -0.890 -7.015 1.00 78.25 78 ARG A C 1
ATOM 605 O O . ARG A 1 78 ? 14.089 -1.275 -7.285 1.00 78.25 78 ARG A O 1
ATOM 612 N N . PRO A 1 79 ? 15.996 -1.552 -6.129 1.00 81.88 79 PRO A N 1
ATOM 613 C CA . PRO A 1 79 ? 15.477 -2.661 -5.333 1.00 81.88 79 PRO A CA 1
ATOM 614 C C . PRO A 1 79 ? 14.313 -2.216 -4.436 1.00 81.88 79 PRO A C 1
ATOM 616 O O . PRO A 1 79 ? 14.396 -1.154 -3.818 1.00 81.88 79 PRO A O 1
ATOM 619 N N . LEU A 1 80 ? 13.274 -3.051 -4.305 1.00 80.94 80 LEU A N 1
ATOM 620 C CA . LEU A 1 80 ? 12.083 -2.768 -3.486 1.00 80.94 80 LEU A CA 1
ATOM 621 C C . LEU A 1 80 ? 12.444 -2.444 -2.027 1.00 80.94 80 LEU A C 1
ATOM 623 O O . LEU A 1 80 ? 11.931 -1.488 -1.457 1.00 80.94 80 LEU A O 1
ATOM 627 N N . THR A 1 81 ? 13.377 -3.196 -1.440 1.00 80.94 81 THR A N 1
ATOM 628 C CA . THR A 1 81 ? 13.842 -2.993 -0.058 1.00 80.94 81 THR A CA 1
ATOM 629 C C . THR A 1 81 ? 14.572 -1.665 0.125 1.00 80.94 81 THR A C 1
ATOM 631 O O . THR A 1 81 ? 14.365 -0.967 1.117 1.00 80.94 81 THR A O 1
ATOM 634 N N . ARG A 1 82 ? 15.408 -1.279 -0.849 1.00 82.25 82 ARG A N 1
ATOM 635 C CA . ARG A 1 82 ? 16.089 0.021 -0.851 1.00 82.25 82 ARG A CA 1
ATOM 636 C C . ARG A 1 82 ? 15.075 1.152 -0.977 1.00 82.25 82 ARG A C 1
ATOM 638 O O . ARG A 1 82 ? 15.183 2.128 -0.241 1.00 82.25 82 ARG A O 1
ATOM 645 N N . TRP A 1 83 ? 14.103 1.005 -1.877 1.00 86.12 83 TRP A N 1
ATOM 646 C CA . TRP A 1 83 ? 13.012 1.958 -2.023 1.00 86.12 83 TRP A CA 1
ATOM 647 C C . TRP A 1 83 ? 12.249 2.116 -0.708 1.00 86.12 83 TRP A C 1
ATOM 649 O O . TRP A 1 83 ? 12.283 3.205 -0.153 1.00 86.12 83 TRP A O 1
ATOM 659 N N . ALA A 1 84 ? 11.683 1.048 -0.141 1.00 85.38 84 ALA A N 1
ATOM 660 C CA . ALA A 1 84 ? 10.890 1.114 1.090 1.00 85.38 84 ALA A CA 1
ATOM 661 C C . ALA A 1 84 ? 11.629 1.823 2.240 1.00 85.38 84 ALA A C 1
ATOM 663 O O . ALA A 1 84 ? 11.058 2.682 2.911 1.00 85.38 84 ALA A O 1
ATOM 664 N N . ARG A 1 85 ? 12.928 1.544 2.404 1.00 85.44 85 ARG A N 1
ATOM 665 C CA . ARG A 1 85 ? 13.755 2.177 3.436 1.00 85.44 85 ARG A CA 1
ATOM 666 C C . ARG A 1 85 ? 14.040 3.657 3.170 1.00 85.44 85 ARG A C 1
ATOM 668 O O . ARG A 1 85 ? 13.994 4.453 4.091 1.00 85.44 85 ARG A O 1
ATOM 675 N N . GLN A 1 86 ? 14.377 4.038 1.939 1.00 85.25 86 GLN A N 1
ATOM 676 C CA . GLN A 1 86 ? 14.769 5.424 1.623 1.00 85.25 86 GLN A CA 1
ATOM 677 C C . GLN A 1 86 ? 13.573 6.345 1.371 1.00 85.25 86 GLN A C 1
ATOM 679 O O . GLN A 1 86 ? 13.664 7.554 1.546 1.00 85.25 86 GLN A O 1
ATOM 684 N N . SER A 1 87 ? 12.473 5.773 0.895 1.00 81.56 87 SER A N 1
ATOM 685 C CA . SER A 1 87 ? 11.334 6.506 0.351 1.00 81.56 87 SER A CA 1
ATOM 686 C C . SER A 1 87 ? 10.176 6.647 1.323 1.00 81.56 87 SER A C 1
ATOM 688 O O . SER A 1 87 ? 9.415 7.606 1.202 1.00 81.56 87 SER A O 1
ATOM 690 N N . LEU A 1 88 ? 10.039 5.680 2.231 1.00 83.62 88 LEU A N 1
ATOM 691 C CA . LEU A 1 88 ? 8.941 5.567 3.189 1.00 83.62 88 LEU A CA 1
ATOM 692 C C . LEU A 1 88 ? 9.446 5.424 4.635 1.00 83.62 88 LEU A C 1
ATOM 694 O O . LEU A 1 88 ? 8.630 5.293 5.538 1.00 83.62 88 LEU A O 1
ATOM 698 N N . ASP A 1 89 ? 10.771 5.425 4.838 1.00 87.19 89 ASP A N 1
ATOM 699 C CA . ASP A 1 89 ? 11.439 5.194 6.128 1.00 87.19 89 ASP A CA 1
ATOM 700 C C . ASP A 1 89 ? 11.014 3.885 6.826 1.00 87.19 89 ASP A C 1
ATOM 702 O O . ASP A 1 89 ? 10.973 3.774 8.048 1.00 87.19 89 ASP A O 1
ATOM 706 N N . LEU A 1 90 ? 10.684 2.855 6.036 1.00 85.56 90 LEU A N 1
ATOM 707 C CA . LEU A 1 90 ? 10.229 1.569 6.561 1.00 85.56 90 LEU A CA 1
ATOM 708 C C . LEU A 1 90 ? 11.406 0.627 6.828 1.00 85.56 90 LEU A C 1
ATOM 710 O O . LEU A 1 90 ? 12.269 0.406 5.969 1.00 85.56 90 LEU A O 1
ATOM 714 N N . ARG A 1 91 ? 11.399 -0.006 8.003 1.00 84.44 91 ARG A N 1
ATOM 715 C CA . ARG A 1 91 ? 12.245 -1.167 8.309 1.00 84.44 91 ARG A CA 1
ATOM 716 C C . ARG A 1 91 ? 11.465 -2.425 7.999 1.00 84.44 91 ARG A C 1
ATOM 718 O O . ARG A 1 91 ? 10.442 -2.662 8.624 1.00 84.44 91 ARG A O 1
ATOM 725 N N . LEU A 1 92 ? 11.927 -3.192 7.021 1.00 79.50 92 LEU A N 1
ATOM 726 C CA . LEU A 1 92 ? 11.278 -4.436 6.624 1.00 79.50 92 LEU A CA 1
ATOM 727 C C . LEU A 1 92 ? 11.839 -5.606 7.427 1.00 79.50 92 LEU A C 1
ATOM 729 O O . LEU A 1 92 ? 13.051 -5.676 7.648 1.00 79.50 92 LEU A O 1
ATOM 733 N N . GLU A 1 93 ? 10.970 -6.547 7.786 1.00 71.00 93 GLU A N 1
ATOM 734 C CA . GLU A 1 93 ? 11.388 -7.892 8.160 1.00 71.00 93 GLU A CA 1
ATOM 735 C C . GLU A 1 93 ? 12.233 -8.493 7.024 1.00 71.00 93 GLU A C 1
ATOM 737 O O . GLU A 1 93 ? 12.120 -8.093 5.858 1.00 71.00 93 GLU A O 1
ATOM 742 N N . SER A 1 94 ? 13.151 -9.399 7.381 1.00 56.47 94 SER A N 1
ATOM 743 C CA . SER A 1 94 ? 14.226 -9.871 6.495 1.00 56.47 94 SER A CA 1
ATOM 744 C C . SER A 1 94 ? 13.744 -10.199 5.074 1.00 56.47 94 SER A C 1
ATOM 746 O O . SER A 1 94 ? 12.640 -10.711 4.893 1.00 56.47 94 SER A O 1
ATOM 748 N N . PRO A 1 95 ? 14.554 -9.909 4.039 1.00 53.31 95 PRO A N 1
ATOM 749 C CA . PRO A 1 95 ? 14.104 -10.005 2.660 1.00 53.31 95 PRO A CA 1
ATOM 750 C C . PRO A 1 95 ? 13.724 -11.445 2.295 1.00 53.31 95 PRO A C 1
ATOM 752 O O . PRO A 1 95 ? 14.595 -12.290 2.097 1.00 53.31 95 PRO A O 1
ATOM 755 N N . THR A 1 96 ? 12.426 -11.711 2.146 1.00 51.00 96 THR A N 1
ATOM 756 C CA . THR A 1 96 ? 11.927 -12.915 1.477 1.00 51.00 96 THR A CA 1
ATOM 757 C C . THR A 1 96 ? 12.411 -12.898 0.020 1.00 51.00 96 THR A C 1
ATOM 759 O O . THR A 1 96 ? 12.151 -11.921 -0.690 1.00 51.00 96 THR A O 1
ATOM 762 N N . PRO A 1 97 ? 13.157 -13.912 -0.451 1.00 45.47 97 PRO A N 1
ATOM 763 C CA . PRO A 1 97 ? 13.696 -13.911 -1.806 1.00 45.47 97 PRO A CA 1
ATOM 764 C C . PRO A 1 97 ? 12.578 -13.937 -2.859 1.00 45.47 97 PRO A C 1
ATOM 766 O O . PRO A 1 97 ? 11.710 -14.806 -2.855 1.00 45.47 97 PRO A O 1
ATOM 769 N N . MET A 1 98 ? 12.626 -12.980 -3.789 1.00 50.22 98 MET A N 1
ATOM 770 C CA . MET A 1 98 ? 11.675 -12.833 -4.896 1.00 50.22 98 MET A CA 1
ATOM 771 C C . MET A 1 98 ? 12.095 -13.687 -6.099 1.00 50.22 98 MET A C 1
ATOM 773 O O . MET A 1 98 ? 12.606 -13.171 -7.095 1.00 50.22 98 MET A O 1
ATOM 777 N N . HIS A 1 99 ? 11.905 -15.002 -6.028 1.00 46.00 99 HIS A N 1
ATOM 778 C CA . HIS A 1 99 ? 12.067 -15.865 -7.201 1.00 46.00 99 HIS A CA 1
ATOM 779 C C . HIS A 1 99 ? 10.759 -15.924 -7.994 1.00 46.00 99 HIS A C 1
ATOM 781 O O . HIS A 1 99 ? 9.929 -16.793 -7.766 1.00 46.00 99 HIS A O 1
ATOM 787 N N . GLY A 1 100 ? 10.558 -14.979 -8.916 1.00 43.31 100 GLY A N 1
ATOM 788 C CA . GLY A 1 100 ? 9.454 -15.028 -9.889 1.00 43.31 100 GLY A CA 1
ATOM 789 C C . GLY A 1 100 ? 8.038 -14.786 -9.340 1.00 43.31 100 GLY A C 1
ATOM 790 O O . GLY A 1 100 ? 7.125 -14.604 -10.139 1.00 43.31 100 GLY A O 1
ATOM 791 N N . GLU A 1 101 ? 7.852 -14.712 -8.019 1.00 49.72 101 GLU A N 1
ATOM 792 C CA . GLU A 1 101 ? 6.579 -14.405 -7.355 1.00 49.72 101 GLU A CA 1
ATOM 793 C C . GLU A 1 101 ? 6.604 -13.033 -6.655 1.00 49.72 101 GLU A C 1
ATOM 795 O O . GLU A 1 101 ? 7.653 -12.527 -6.240 1.00 49.72 101 GLU A O 1
ATOM 800 N N . ALA A 1 102 ? 5.425 -12.417 -6.520 1.00 58.56 102 ALA A N 1
ATOM 801 C CA . ALA A 1 102 ? 5.233 -11.202 -5.735 1.00 58.56 102 ALA A CA 1
ATOM 802 C C . ALA A 1 102 ? 5.417 -11.521 -4.241 1.00 58.56 102 ALA A C 1
ATOM 804 O O . ALA A 1 102 ? 4.472 -11.919 -3.565 1.00 58.56 102 ALA A O 1
ATOM 805 N N . ALA A 1 103 ? 6.637 -11.371 -3.722 1.00 65.12 103 ALA A N 1
ATOM 806 C CA . ALA A 1 103 ? 6.864 -11.456 -2.284 1.00 65.12 103 ALA A CA 1
ATOM 807 C C . ALA A 1 103 ? 6.325 -10.192 -1.597 1.00 65.12 103 ALA A C 1
ATOM 809 O O . ALA A 1 103 ? 6.582 -9.068 -2.044 1.00 65.12 103 ALA A O 1
ATOM 810 N N . VAL A 1 104 ? 5.581 -10.395 -0.512 1.00 75.31 104 VAL A N 1
ATOM 811 C CA . VAL A 1 104 ? 5.113 -9.334 0.383 1.00 75.31 104 VAL A CA 1
ATOM 812 C C . VAL A 1 104 ? 6.079 -9.260 1.556 1.00 75.31 104 VAL A C 1
ATOM 814 O O . VAL A 1 104 ? 6.370 -10.275 2.186 1.00 75.31 104 VAL A O 1
ATOM 817 N N . HIS A 1 105 ? 6.579 -8.066 1.847 1.00 82.06 105 HIS A N 1
ATOM 818 C CA . HIS A 1 105 ? 7.430 -7.798 2.998 1.00 82.06 105 HIS A CA 1
ATOM 819 C C . HIS A 1 105 ? 6.655 -6.982 4.017 1.00 82.06 105 HIS A C 1
ATOM 821 O O . HIS A 1 105 ? 6.054 -5.964 3.671 1.00 82.06 105 HIS A O 1
ATOM 827 N N . ARG A 1 106 ? 6.707 -7.405 5.275 1.00 85.25 106 ARG A N 1
ATOM 828 C CA . ARG A 1 106 ? 6.129 -6.659 6.386 1.00 85.25 106 ARG A CA 1
ATOM 829 C C . ARG A 1 106 ? 7.155 -5.701 6.968 1.00 85.25 106 ARG A C 1
ATOM 831 O O . ARG A 1 106 ? 8.350 -5.994 6.930 1.00 85.25 106 ARG A O 1
ATOM 838 N N . SER A 1 107 ? 6.715 -4.563 7.488 1.00 88.19 107 SER A N 1
ATOM 839 C CA . SER A 1 107 ? 7.563 -3.782 8.382 1.00 88.19 107 SER A CA 1
ATOM 840 C C . SER A 1 107 ? 7.733 -4.483 9.730 1.00 88.19 107 SER A C 1
ATOM 842 O O . SER A 1 107 ? 6.871 -5.246 10.156 1.00 88.19 107 SER A O 1
ATOM 844 N N . GLU A 1 108 ? 8.840 -4.205 10.410 1.00 86.12 108 GLU A N 1
ATOM 845 C CA . GLU A 1 108 ? 9.194 -4.789 11.713 1.00 86.12 108 GLU A CA 1
ATOM 846 C C . GLU A 1 108 ? 8.135 -4.519 12.800 1.00 86.12 108 GLU A C 1
ATOM 848 O O . GLU A 1 108 ? 7.904 -5.340 13.678 1.00 86.12 108 GLU A O 1
ATOM 853 N N . ASP A 1 109 ? 7.455 -3.376 12.720 1.00 86.06 109 ASP A N 1
ATOM 854 C CA . ASP A 1 109 ? 6.376 -2.974 13.628 1.00 86.06 109 ASP A CA 1
ATOM 855 C C . ASP A 1 109 ? 4.981 -3.453 13.178 1.00 86.06 109 ASP A C 1
ATOM 857 O O . ASP A 1 109 ? 3.974 -3.114 13.798 1.00 86.06 109 ASP A O 1
ATOM 861 N N . GLY A 1 110 ? 4.899 -4.196 12.070 1.00 84.75 110 GLY A N 1
ATOM 862 C CA . GLY A 1 110 ? 3.646 -4.684 11.501 1.00 84.75 110 GLY A CA 1
ATOM 863 C C . GLY A 1 110 ? 2.738 -3.602 10.907 1.00 84.75 110 GLY A C 1
ATOM 864 O O . GLY A 1 110 ? 1.611 -3.922 10.535 1.00 84.75 110 GLY A O 1
ATOM 865 N N . SER A 1 111 ? 3.192 -2.347 10.805 1.00 90.00 111 SER A N 1
ATOM 866 C CA . SER A 1 111 ? 2.396 -1.201 10.340 1.00 90.00 111 SER A CA 1
ATOM 867 C C . SER A 1 111 ? 2.410 -0.986 8.823 1.00 90.00 111 SER A C 1
ATOM 869 O O . SER A 1 111 ? 1.702 -0.111 8.313 1.00 90.00 111 SER A O 1
ATOM 871 N N . ALA A 1 112 ? 3.172 -1.785 8.077 1.00 91.31 112 ALA A N 1
ATOM 872 C CA . ALA A 1 112 ? 3.233 -1.711 6.628 1.00 91.31 112 ALA A CA 1
ATOM 873 C C . ALA A 1 112 ? 3.426 -3.075 5.958 1.00 91.31 112 ALA A C 1
ATOM 875 O O . ALA A 1 112 ? 4.099 -3.967 6.475 1.00 91.31 112 ALA A O 1
ATOM 876 N N . LEU A 1 113 ? 2.882 -3.191 4.748 1.00 88.50 113 LEU A N 1
ATOM 877 C CA . LEU A 1 113 ? 3.157 -4.259 3.792 1.00 88.50 113 LEU A CA 1
ATOM 878 C C . LEU A 1 113 ? 3.683 -3.633 2.502 1.00 88.50 113 LEU A C 1
ATOM 880 O O . LEU A 1 113 ? 3.088 -2.683 1.994 1.00 88.50 113 LEU A O 1
ATOM 884 N N . VAL A 1 114 ? 4.769 -4.164 1.945 1.00 88.25 114 VAL A N 1
ATOM 885 C CA . VAL A 1 114 ? 5.317 -3.720 0.658 1.00 88.25 114 VAL A CA 1
ATOM 886 C C . VAL A 1 114 ? 5.504 -4.888 -0.295 1.00 88.25 114 VAL A C 1
ATOM 888 O O . VAL A 1 114 ? 5.890 -5.980 0.112 1.00 88.25 114 VAL A O 1
ATOM 891 N N . TRP A 1 115 ? 5.241 -4.670 -1.576 1.00 87.00 115 TRP A N 1
ATOM 892 C CA . TRP A 1 115 ? 5.396 -5.694 -2.607 1.00 87.00 115 TRP A CA 1
ATOM 893 C C . TRP A 1 115 ? 5.721 -5.054 -3.950 1.00 87.00 115 TRP A C 1
ATOM 895 O O . TRP A 1 115 ? 5.488 -3.865 -4.175 1.00 87.00 115 TRP A O 1
ATOM 905 N N . LYS A 1 116 ? 6.273 -5.852 -4.862 1.00 82.06 116 LYS A N 1
ATOM 906 C CA . LYS A 1 116 ? 6.554 -5.403 -6.224 1.00 82.06 116 LYS A CA 1
ATOM 907 C C . LYS A 1 116 ? 5.380 -5.730 -7.145 1.00 82.06 116 LYS A C 1
ATOM 909 O O . LYS A 1 116 ? 4.898 -6.861 -7.167 1.00 82.06 116 LYS A O 1
ATOM 914 N N . GLY A 1 117 ? 4.961 -4.740 -7.921 1.00 73.56 117 GLY A N 1
ATOM 915 C CA . GLY A 1 117 ? 4.039 -4.861 -9.040 1.00 73.56 117 GLY A CA 1
ATOM 916 C C . GLY A 1 117 ? 4.652 -5.526 -10.268 1.00 73.56 117 GLY A C 1
ATOM 917 O O . GLY A 1 117 ? 5.871 -5.677 -10.396 1.00 73.56 117 GLY A O 1
ATOM 918 N N . ARG A 1 118 ? 3.787 -5.903 -11.213 1.00 65.31 118 ARG A N 1
ATOM 919 C CA . ARG A 1 118 ? 4.173 -6.602 -12.446 1.00 65.31 118 ARG A CA 1
ATOM 920 C C . ARG A 1 118 ? 4.949 -5.719 -13.431 1.00 65.31 118 ARG A C 1
ATOM 922 O O . ARG A 1 118 ? 5.749 -6.261 -14.190 1.00 65.31 118 ARG A O 1
ATOM 929 N N . HIS A 1 119 ? 4.768 -4.397 -13.419 1.00 68.94 119 HIS A N 1
ATOM 930 C CA . HIS A 1 119 ? 5.420 -3.474 -14.358 1.00 68.94 119 HIS A CA 1
ATOM 931 C C . HIS A 1 119 ? 6.556 -2.672 -13.704 1.00 68.94 119 HIS A C 1
ATOM 933 O O . HIS A 1 119 ? 6.968 -1.625 -14.200 1.00 68.94 119 HIS A O 1
ATOM 939 N N . GLY A 1 120 ? 7.126 -3.200 -12.616 1.00 74.75 120 GLY A N 1
ATOM 940 C CA . GLY A 1 120 ? 8.253 -2.576 -11.926 1.00 74.75 120 GLY A CA 1
ATOM 941 C C . GLY A 1 120 ? 7.853 -1.514 -10.904 1.00 74.75 120 GLY A C 1
ATOM 942 O O . GLY A 1 120 ? 8.733 -0.811 -10.405 1.00 74.75 120 GLY A O 1
ATOM 943 N N . GLU A 1 121 ? 6.569 -1.417 -10.568 1.00 80.75 121 GLU A N 1
ATOM 944 C CA . GLU A 1 121 ? 6.077 -0.607 -9.461 1.00 80.75 121 GLU A CA 1
ATOM 945 C C . GLU A 1 121 ? 6.446 -1.233 -8.112 1.00 80.75 121 GLU A C 1
ATOM 947 O O . GLU A 1 121 ? 6.479 -2.453 -7.952 1.00 80.75 121 GLU A O 1
ATOM 952 N N . GLY A 1 122 ? 6.717 -0.396 -7.122 1.00 86.44 122 GLY A N 1
ATOM 953 C CA . GLY A 1 122 ? 6.691 -0.752 -5.715 1.00 86.44 122 GLY A CA 1
ATOM 954 C C . GLY A 1 122 ? 5.382 -0.261 -5.130 1.00 86.44 122 GLY A C 1
ATOM 955 O O . GLY A 1 122 ? 5.030 0.907 -5.296 1.00 86.44 122 GLY A O 1
ATOM 956 N N . TYR A 1 123 ? 4.671 -1.149 -4.451 1.00 88.88 123 TYR A N 1
ATOM 957 C CA . TYR A 1 123 ? 3.491 -0.801 -3.684 1.00 88.88 123 TYR A CA 1
ATOM 958 C C . TYR A 1 123 ? 3.808 -0.870 -2.197 1.00 88.88 123 TYR A C 1
ATOM 960 O O . TYR A 1 123 ? 4.549 -1.749 -1.749 1.00 88.88 123 TYR A O 1
ATOM 968 N N . ALA A 1 124 ? 3.230 0.052 -1.438 1.00 91.56 124 ALA A N 1
ATOM 969 C CA . ALA A 1 124 ? 3.255 0.045 0.013 1.00 91.56 124 ALA A CA 1
ATOM 970 C C . ALA A 1 124 ? 1.862 0.342 0.553 1.00 91.56 124 ALA A C 1
ATOM 972 O O . ALA A 1 124 ? 1.267 1.364 0.215 1.00 91.56 124 ALA A O 1
ATOM 973 N N . LEU A 1 125 ? 1.367 -0.540 1.410 1.00 91.50 125 LEU A N 1
ATOM 974 C CA . LEU A 1 125 ? 0.160 -0.346 2.191 1.00 91.50 125 LEU A CA 1
ATOM 975 C C . LEU A 1 125 ? 0.576 -0.085 3.636 1.00 91.50 125 LEU A C 1
ATOM 977 O O . LEU A 1 125 ? 1.141 -0.969 4.271 1.00 91.50 125 LEU A O 1
ATOM 981 N N . THR A 1 126 ? 0.315 1.114 4.142 1.00 93.50 126 THR A N 1
ATOM 982 C CA . THR A 1 126 ? 0.656 1.515 5.511 1.00 93.50 126 THR A CA 1
ATOM 983 C C . THR A 1 126 ? -0.601 1.773 6.329 1.00 93.50 126 THR A C 1
ATOM 985 O O . THR A 1 126 ? -1.608 2.263 5.809 1.00 93.50 126 THR A O 1
ATOM 988 N N . ALA A 1 127 ? -0.545 1.452 7.617 1.00 91.25 127 ALA A N 1
ATOM 989 C CA . ALA A 1 127 ? -1.617 1.660 8.575 1.00 91.25 127 ALA A CA 1
ATOM 990 C C . ALA A 1 127 ? -1.107 2.416 9.807 1.00 91.25 127 ALA A C 1
ATOM 992 O O . ALA A 1 127 ? -0.020 2.159 10.309 1.00 91.25 127 ALA A O 1
ATOM 993 N N . ALA A 1 128 ? -1.925 3.328 10.327 1.00 89.81 128 ALA A N 1
ATOM 994 C CA . ALA A 1 128 ? -1.647 4.076 11.550 1.00 89.81 128 ALA A CA 1
ATOM 995 C C . ALA A 1 128 ? -2.873 4.101 12.472 1.00 89.81 128 ALA A C 1
ATOM 997 O O . ALA A 1 128 ? -4.007 3.920 12.018 1.00 89.81 128 ALA A O 1
ATOM 998 N N . GLY A 1 129 ? -2.645 4.339 13.768 1.00 84.94 129 GLY A N 1
ATOM 999 C CA . GLY A 1 129 ? -3.711 4.406 14.776 1.00 84.94 129 GLY A CA 1
ATOM 1000 C C . GLY A 1 129 ? -4.277 3.037 15.179 1.00 84.94 129 GLY A C 1
ATOM 1001 O O . GLY A 1 129 ? -5.475 2.914 15.421 1.00 84.94 129 GLY A O 1
ATOM 1002 N N . GLY A 1 130 ? -3.432 1.997 15.218 1.00 82.62 130 GLY A N 1
ATOM 1003 C CA . GLY A 1 130 ? -3.826 0.645 15.647 1.00 82.62 130 GLY A CA 1
ATOM 1004 C C . GLY A 1 130 ? -4.490 -0.213 14.564 1.00 82.62 130 GLY A C 1
ATOM 1005 O O . GLY A 1 130 ? -5.166 -1.180 14.887 1.00 82.62 130 GLY A O 1
ATOM 1006 N N . LEU A 1 131 ? -4.320 0.134 13.283 1.00 84.69 131 LEU A N 1
ATOM 1007 C CA . LEU A 1 131 ? -4.837 -0.636 12.140 1.00 84.69 131 LEU A CA 1
ATOM 1008 C C . LEU A 1 131 ? -3.817 -1.635 11.549 1.00 84.69 131 LEU A C 1
ATOM 1010 O O . LEU A 1 131 ? -4.063 -2.177 10.476 1.00 84.69 131 LEU A O 1
ATOM 1014 N N . GLY A 1 132 ? -2.680 -1.884 12.210 1.00 83.62 132 GLY A N 1
ATOM 1015 C CA . GLY A 1 132 ? -1.643 -2.803 11.705 1.00 83.62 132 GLY A CA 1
ATOM 1016 C C . GLY A 1 132 ? -2.175 -4.218 11.441 1.00 83.62 132 GLY A C 1
ATOM 1017 O O . GLY A 1 132 ? -1.947 -4.779 10.372 1.00 83.62 132 GLY A O 1
ATOM 1018 N N . ASP A 1 133 ? -3.004 -4.739 12.348 1.00 83.19 133 ASP A N 1
ATOM 1019 C CA . ASP A 1 133 ? -3.621 -6.072 12.228 1.00 83.19 133 ASP A CA 1
ATOM 1020 C C . ASP A 1 133 ? -4.702 -6.157 11.130 1.00 83.19 133 ASP A C 1
ATOM 1022 O O . ASP A 1 133 ? -5.160 -7.241 10.760 1.00 83.19 133 ASP A O 1
ATOM 1026 N N . GLU A 1 134 ? -5.144 -5.014 10.594 1.00 83.06 134 GLU A N 1
ATOM 1027 C CA . GLU A 1 134 ? -6.096 -4.949 9.479 1.00 83.06 134 GLU A CA 1
ATOM 1028 C C . GLU A 1 134 ? -5.394 -5.014 8.116 1.00 83.06 134 GLU A C 1
ATOM 1030 O O . GLU A 1 134 ? -6.049 -5.271 7.102 1.00 83.06 134 GLU A O 1
ATOM 1035 N N . LEU A 1 135 ? -4.071 -4.816 8.066 1.00 84.81 135 LEU A N 1
ATOM 1036 C CA . LEU A 1 135 ? -3.328 -4.742 6.809 1.00 84.81 135 LEU A CA 1
ATOM 1037 C C . LEU A 1 135 ? -3.424 -6.019 5.985 1.00 84.81 135 LEU A C 1
ATOM 1039 O O . LEU A 1 135 ? -3.620 -5.919 4.779 1.00 84.81 135 LEU A O 1
ATOM 1043 N N . ASP A 1 136 ? -3.359 -7.200 6.604 1.00 83.00 136 ASP A N 1
ATOM 1044 C CA . ASP A 1 136 ? -3.472 -8.467 5.868 1.00 83.00 136 ASP A CA 1
ATOM 1045 C C . ASP A 1 136 ? -4.854 -8.630 5.230 1.00 83.00 136 ASP A C 1
ATOM 1047 O O . ASP A 1 136 ? -4.970 -9.143 4.119 1.00 83.00 136 ASP A O 1
ATOM 1051 N N . ARG A 1 137 ? -5.912 -8.152 5.897 1.00 82.25 137 ARG A N 1
ATOM 1052 C CA . ARG A 1 137 ? -7.282 -8.199 5.366 1.00 82.25 137 ARG A CA 1
ATOM 1053 C C . ARG A 1 137 ? -7.479 -7.213 4.221 1.00 82.25 137 ARG A C 1
ATOM 1055 O O . ARG A 1 137 ? -8.086 -7.565 3.212 1.00 82.25 137 ARG A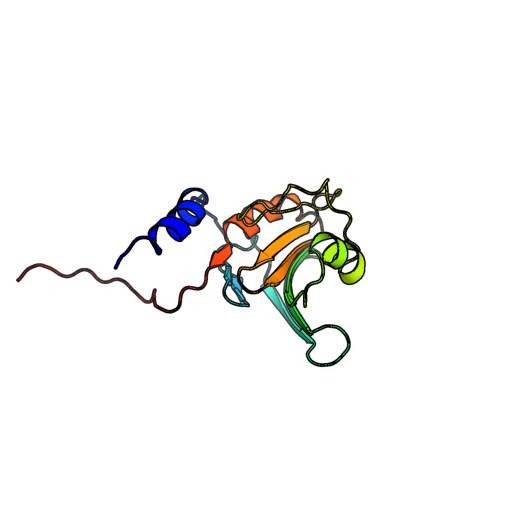 O 1
ATOM 1062 N N . VAL A 1 138 ? -6.934 -6.002 4.342 1.00 84.06 138 VAL A N 1
ATOM 1063 C CA . VAL A 1 138 ? -6.939 -5.011 3.251 1.00 84.06 138 VAL A CA 1
ATOM 1064 C C . VAL A 1 138 ? -6.127 -5.512 2.070 1.00 84.06 138 VAL A C 1
ATOM 1066 O O . VAL A 1 138 ? -6.619 -5.476 0.945 1.00 84.06 138 VAL A O 1
ATOM 1069 N N . PHE A 1 139 ? -4.942 -6.059 2.327 1.00 84.19 139 PHE A N 1
ATOM 1070 C CA . PHE A 1 139 ? -4.082 -6.649 1.314 1.00 84.19 139 PHE A CA 1
ATOM 1071 C C . PHE A 1 139 ? -4.749 -7.839 0.608 1.00 84.19 139 PHE A C 1
ATOM 1073 O O . PHE A 1 139 ? -4.766 -7.877 -0.618 1.00 84.19 139 PHE A O 1
ATOM 1080 N N . ALA A 1 140 ? -5.383 -8.758 1.343 1.00 79.56 140 ALA A N 1
ATOM 1081 C CA . ALA A 1 140 ? -6.139 -9.876 0.768 1.00 79.56 140 ALA A CA 1
ATOM 1082 C C . ALA A 1 140 ? -7.351 -9.423 -0.069 1.00 79.56 140 ALA A C 1
ATOM 1084 O O . ALA A 1 140 ? -7.801 -10.144 -0.959 1.00 79.56 140 ALA A O 1
ATOM 1085 N N . GLY A 1 141 ? -7.882 -8.228 0.203 1.00 77.06 141 GLY A N 1
ATOM 1086 C CA . GLY A 1 141 ? -8.916 -7.588 -0.604 1.00 77.06 141 GLY A CA 1
ATOM 1087 C C . GLY A 1 141 ? -8.395 -6.929 -1.887 1.00 77.06 141 GLY 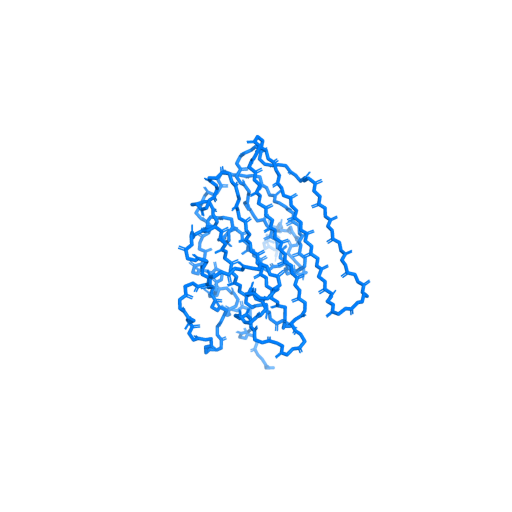A C 1
ATOM 1088 O O . GLY A 1 141 ? -9.213 -6.549 -2.730 1.00 77.06 141 GLY A O 1
ATOM 1089 N N . LEU A 1 142 ? -7.077 -6.773 -2.061 1.00 81.19 142 LEU A N 1
ATOM 1090 C CA . LEU A 1 142 ? -6.491 -6.217 -3.279 1.00 81.19 142 LEU A CA 1
ATOM 1091 C C . LEU A 1 142 ? -6.504 -7.267 -4.387 1.00 81.19 142 LEU A C 1
ATOM 1093 O O . LEU A 1 142 ? -5.959 -8.360 -4.260 1.00 81.19 142 LEU A O 1
ATOM 1097 N N . THR A 1 143 ? -7.116 -6.915 -5.510 1.00 76.38 143 THR A N 1
ATOM 1098 C CA . THR A 1 143 ? -7.180 -7.776 -6.694 1.00 76.38 143 THR A CA 1
ATOM 1099 C C . THR A 1 143 ? -6.717 -6.997 -7.916 1.00 76.38 143 THR A C 1
ATOM 1101 O O . THR A 1 143 ? -6.966 -5.795 -7.970 1.00 76.38 143 THR A O 1
ATOM 1104 N N . PRO A 1 144 ? -6.053 -7.626 -8.900 1.00 71.31 144 PRO A N 1
ATOM 1105 C CA . PRO A 1 144 ? -5.750 -6.962 -10.160 1.00 71.31 144 PRO A CA 1
ATOM 1106 C C . PRO A 1 144 ? -7.025 -6.406 -10.794 1.00 71.31 144 PRO A C 1
ATOM 1108 O O . PRO A 1 144 ? -8.045 -7.094 -10.873 1.00 71.31 144 PRO A O 1
ATOM 1111 N N . ASP A 1 145 ? -6.961 -5.162 -11.241 1.00 66.81 145 ASP A N 1
ATOM 1112 C CA . ASP A 1 145 ? -8.017 -4.522 -12.003 1.00 66.81 145 ASP A CA 1
ATOM 1113 C C . ASP A 1 145 ? -7.913 -4.990 -13.455 1.00 66.81 145 ASP A C 1
ATOM 1115 O O . ASP A 1 145 ? -7.139 -4.458 -14.249 1.00 66.81 145 ASP A O 1
ATOM 1119 N N . VAL A 1 146 ? -8.611 -6.078 -13.779 1.00 57.19 146 VAL A N 1
ATOM 1120 C CA . VAL A 1 146 ? -8.630 -6.631 -15.136 1.00 57.19 146 VAL A CA 1
ATOM 1121 C C . VAL A 1 146 ? -9.652 -5.840 -15.961 1.00 57.19 146 VAL A C 1
ATOM 1123 O O . VAL A 1 146 ? -10.849 -5.918 -15.661 1.00 57.19 146 VAL A O 1
ATOM 1126 N N . PRO A 1 147 ? -9.247 -5.125 -17.029 1.00 41.75 147 PRO A N 1
ATOM 1127 C CA . PRO A 1 147 ? -10.207 -4.513 -17.937 1.00 41.75 147 PRO A CA 1
ATOM 1128 C C . PRO A 1 147 ? -10.989 -5.633 -18.636 1.00 41.75 147 PRO A C 1
ATOM 1130 O O . PRO A 1 147 ? -10.415 -6.400 -19.407 1.00 41.75 147 PRO A O 1
ATOM 1133 N N . GLY A 1 148 ? -12.287 -5.758 -18.341 1.00 42.03 148 GLY A N 1
ATOM 1134 C CA . GLY A 1 148 ? -13.171 -6.723 -19.009 1.00 42.03 148 GLY A CA 1
ATOM 1135 C C . GLY A 1 148 ? -14.153 -7.489 -18.122 1.00 42.03 148 GLY A C 1
ATOM 1136 O O . GLY A 1 148 ? -14.990 -8.204 -18.659 1.00 42.03 148 GLY A O 1
ATOM 1137 N N . GLN A 1 149 ? -14.119 -7.341 -16.795 1.00 40.94 149 GLN A N 1
ATOM 1138 C CA . GLN A 1 149 ? -15.075 -8.021 -15.909 1.00 40.94 149 GLN A CA 1
ATOM 1139 C C . GLN A 1 149 ? -16.233 -7.097 -15.490 1.00 40.94 149 GLN A C 1
ATOM 1141 O O . GLN A 1 149 ? -16.491 -6.882 -14.309 1.00 40.94 149 GLN A O 1
ATOM 1146 N N . LEU A 1 150 ? -16.942 -6.539 -16.475 1.00 39.59 150 LEU A N 1
ATOM 1147 C CA . LEU A 1 150 ? -18.288 -6.004 -16.266 1.00 39.59 150 LEU A CA 1
ATOM 1148 C C . LEU A 1 150 ? -19.292 -7.153 -16.415 1.00 39.59 150 LEU A C 1
ATOM 1150 O O . LEU A 1 150 ? -19.350 -7.782 -17.463 1.00 39.59 150 LEU A O 1
ATOM 1154 N N . GLY A 1 151 ? -20.071 -7.393 -15.358 1.00 34.59 151 GLY A N 1
ATOM 1155 C CA . GLY A 1 151 ? -21.437 -7.922 -15.422 1.00 34.59 151 GLY A CA 1
ATOM 1156 C C . GLY A 1 151 ? -21.648 -9.251 -16.146 1.00 34.59 151 GLY A C 1
ATOM 1157 O O . GLY A 1 151 ? -21.878 -9.294 -17.349 1.00 34.59 151 GLY A O 1
ATOM 1158 N N . GLY A 1 152 ? -21.727 -10.341 -15.384 1.00 37.53 152 GLY A N 1
ATOM 1159 C CA . GLY A 1 152 ? -22.428 -11.524 -15.868 1.00 37.53 152 GLY A CA 1
ATOM 1160 C C . GLY A 1 152 ? -23.918 -11.236 -16.089 1.00 37.53 152 GLY A C 1
ATOM 1161 O O . GLY A 1 152 ? -24.548 -10.515 -15.316 1.00 37.53 152 GLY A O 1
ATOM 1162 N N . SER A 1 153 ? -24.503 -11.873 -17.097 1.00 37.12 153 SER A N 1
ATOM 1163 C CA . SER A 1 153 ? -25.850 -12.433 -16.988 1.00 37.12 153 SER A CA 1
ATOM 1164 C C . SER A 1 153 ? -25.926 -13.728 -17.808 1.00 37.12 153 SER A C 1
ATOM 1166 O O . SER A 1 153 ? -25.532 -13.724 -18.974 1.00 37.12 153 SER A O 1
ATOM 1168 N N . PRO A 1 154 ? -26.383 -14.843 -17.209 1.00 53.69 154 PRO A N 1
ATOM 1169 C CA . PRO A 1 154 ? -26.565 -16.122 -17.878 1.00 53.69 154 PRO A CA 1
ATOM 1170 C C . PRO A 1 154 ? -28.000 -16.237 -18.407 1.00 53.69 154 PRO A C 1
ATOM 1172 O O . PRO A 1 154 ? -28.930 -16.229 -17.613 1.00 53.69 154 PRO A O 1
ATOM 1175 N N . HIS A 1 155 ? -28.190 -16.393 -19.714 1.00 40.53 155 HIS A N 1
ATOM 1176 C CA . HIS A 1 155 ? -29.406 -16.927 -20.357 1.00 40.53 155 HIS A CA 1
ATOM 1177 C C . HIS A 1 155 ? -28.879 -17.686 -21.585 1.00 40.53 155 HIS A C 1
ATOM 1179 O O . HIS A 1 155 ? -28.279 -17.068 -22.454 1.00 40.53 155 HIS A O 1
ATOM 1185 N N . GLY A 1 156 ? -28.801 -19.016 -21.604 1.00 33.19 156 GLY A N 1
ATOM 1186 C CA . GLY A 1 156 ? -29.908 -19.978 -21.664 1.00 33.19 156 GLY A CA 1
ATOM 1187 C C . GLY A 1 156 ? -29.828 -20.637 -23.057 1.00 33.19 156 GLY A C 1
ATOM 1188 O O . GLY A 1 156 ? -29.672 -19.895 -24.025 1.00 33.19 156 GLY A O 1
ATOM 1189 N N . PRO A 1 157 ? -29.816 -21.976 -23.199 1.00 53.53 157 PRO A N 1
ATOM 1190 C CA . PRO A 1 157 ? -29.580 -22.604 -24.496 1.00 53.53 157 PRO A CA 1
ATOM 1191 C C . PRO A 1 157 ? -30.837 -22.485 -25.365 1.00 53.53 157 PRO A C 1
ATOM 1193 O O . PRO A 1 157 ? -31.932 -22.826 -24.915 1.00 53.53 157 PRO A O 1
ATOM 1196 N N . GLY A 1 158 ? -30.659 -21.986 -26.587 1.00 38.56 158 GLY A N 1
ATOM 1197 C CA . GLY A 1 158 ? -31.601 -22.147 -27.694 1.00 38.56 158 GLY A CA 1
ATOM 1198 C C . GLY A 1 158 ? -31.084 -23.205 -28.651 1.00 38.56 158 GLY A C 1
ATOM 1199 O O . GLY A 1 158 ? -29.842 -23.269 -28.811 1.00 38.56 158 GLY A O 1
#